Protein AF-A0A919RXR0-F1 (afdb_monomer_lite)

Foldseek 3Di:
DPLDQAAELVRDDPVLLVVLVCCVVVPLLDDLVRSCVVSSHDSVNSVVSCVVVVHDPPVSPDDNDDPCLQVDPPDPVSVVVVVQCVPAWDQDPPVDRDIDHDDDPVNPDD

Radius of gyration: 20.8 Å; chains: 1; bounding box: 54×35×42 Å

Structure (mmCIF, N/CA/C/O backbone):
data_AF-A0A919RXR0-F1
#
_entry.id   AF-A0A919RXR0-F1
#
loop_
_atom_site.group_PDB
_atom_site.id
_atom_site.type_symbol
_atom_site.label_atom_id
_atom_site.label_alt_id
_atom_site.label_comp_id
_atom_site.label_asym_id
_atom_site.label_entity_id
_atom_site.label_seq_id
_atom_site.pdbx_PDB_ins_code
_atom_site.Cartn_x
_atom_site.Cartn_y
_atom_site.Cartn_z
_atom_site.occupancy
_atom_site.B_iso_or_equiv
_atom_site.auth_seq_id
_atom_site.auth_comp_id
_atom_site.auth_asym_id
_atom_site.auth_atom_id
_atom_site.pdbx_PDB_model_num
ATOM 1 N N . MET A 1 1 ? -20.845 14.327 -6.967 1.00 39.69 1 MET A N 1
ATOM 2 C CA . MET A 1 1 ? -20.877 12.997 -6.319 1.00 39.69 1 MET A CA 1
ATOM 3 C C . MET A 1 1 ? -21.192 13.208 -4.850 1.00 39.69 1 MET A C 1
ATOM 5 O O . MET A 1 1 ? -20.505 13.992 -4.210 1.00 39.69 1 MET A O 1
ATOM 9 N N . VAL A 1 2 ? -22.268 12.610 -4.341 1.00 47.00 2 VAL A N 1
ATOM 10 C CA . VAL A 1 2 ? -22.631 12.719 -2.921 1.00 47.00 2 VAL A CA 1
ATOM 11 C C . VAL A 1 2 ? -21.674 11.819 -2.145 1.00 47.00 2 VAL A C 1
ATOM 13 O O . VAL A 1 2 ? -21.675 10.612 -2.361 1.00 47.00 2 VAL A O 1
ATOM 16 N N . ALA A 1 3 ? -20.825 12.394 -1.293 1.00 59.00 3 ALA A N 1
ATOM 17 C CA . ALA A 1 3 ? -19.974 11.622 -0.396 1.00 59.00 3 ALA A CA 1
ATOM 18 C C . ALA A 1 3 ? -20.865 10.857 0.593 1.00 59.00 3 ALA A C 1
ATOM 20 O O . ALA A 1 3 ? -21.363 11.415 1.572 1.00 59.00 3 ALA A O 1
ATOM 21 N N . THR A 1 4 ? -21.116 9.583 0.309 1.00 67.75 4 THR A N 1
ATOM 22 C CA . THR A 1 4 ? -21.848 8.690 1.204 1.00 67.75 4 THR A CA 1
ATOM 23 C C . THR A 1 4 ? -21.074 8.575 2.514 1.00 67.75 4 THR A C 1
ATOM 25 O O . THR A 1 4 ? -19.861 8.355 2.526 1.00 67.75 4 THR A O 1
ATOM 28 N N . LYS A 1 5 ? -21.762 8.761 3.642 1.00 84.12 5 LYS A N 1
ATOM 29 C CA . LYS A 1 5 ? -21.141 8.749 4.968 1.00 84.12 5 LYS A CA 1
ATOM 30 C C . LYS A 1 5 ? -20.569 7.359 5.263 1.00 84.12 5 LYS A C 1
ATOM 32 O O . LYS A 1 5 ? -21.324 6.426 5.520 1.00 84.12 5 LYS A O 1
ATOM 37 N N . LYS A 1 6 ? -19.239 7.235 5.243 1.00 89.69 6 LYS A N 1
ATOM 38 C CA . LYS A 1 6 ? -18.530 5.993 5.576 1.00 89.69 6 LYS A CA 1
ATOM 39 C C . LYS A 1 6 ? -18.800 5.577 7.028 1.00 89.69 6 LYS A C 1
ATOM 41 O O . LYS A 1 6 ? -18.848 6.416 7.932 1.00 89.69 6 LYS A O 1
ATOM 46 N N . ILE A 1 7 ? -18.951 4.275 7.256 1.00 90.38 7 ILE A N 1
ATOM 47 C CA . ILE A 1 7 ? -19.192 3.693 8.579 1.00 90.38 7 ILE A CA 1
ATOM 48 C C . ILE A 1 7 ? -17.927 3.850 9.430 1.00 90.38 7 ILE A C 1
ATOM 50 O O . ILE A 1 7 ? -16.827 3.475 9.022 1.00 90.38 7 ILE A O 1
ATOM 54 N N . HIS A 1 8 ? -18.085 4.421 10.622 1.00 91.69 8 HIS A N 1
ATOM 55 C CA . HIS A 1 8 ? -17.000 4.570 11.588 1.00 91.69 8 HIS A CA 1
ATOM 56 C C . HIS A 1 8 ? -16.836 3.297 12.428 1.00 91.69 8 HIS A C 1
ATOM 58 O O . HIS A 1 8 ? -17.821 2.625 12.722 1.00 91.69 8 HIS A O 1
ATOM 64 N N . TYR A 1 9 ? -15.615 3.027 12.898 1.00 91.31 9 TYR A N 1
ATOM 65 C CA . TYR A 1 9 ? -15.228 1.804 13.609 1.00 91.31 9 TYR A CA 1
ATOM 66 C C . TYR A 1 9 ? -16.211 1.368 14.707 1.00 91.31 9 TYR A C 1
ATOM 68 O O . TYR A 1 9 ? -16.571 0.201 14.802 1.00 91.31 9 TYR A O 1
ATOM 76 N N . ARG A 1 10 ? -16.690 2.326 15.509 1.00 91.50 10 ARG A N 1
ATOM 77 C CA . ARG A 1 10 ? -17.638 2.089 16.616 1.00 91.50 10 ARG A CA 1
ATOM 78 C C . ARG A 1 10 ? -18.963 1.449 16.182 1.00 91.50 10 ARG A C 1
ATOM 80 O O . ARG A 1 10 ? -19.635 0.862 17.016 1.00 91.50 10 ARG A O 1
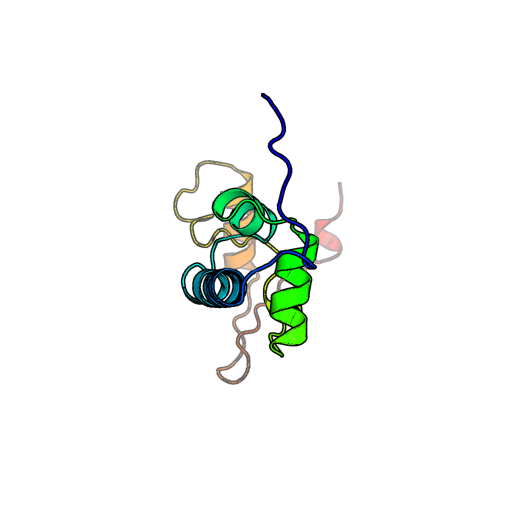ATOM 87 N N . ASN A 1 11 ? -19.316 1.565 14.904 1.00 93.62 11 ASN A N 1
ATOM 88 C CA . ASN A 1 11 ? -20.560 1.063 14.326 1.00 93.62 11 ASN A CA 1
ATOM 89 C C . ASN A 1 11 ? -20.324 -0.151 13.408 1.00 93.62 11 ASN A C 1
ATOM 91 O O . ASN A 1 11 ? -21.233 -0.556 12.687 1.00 93.62 11 ASN A O 1
ATOM 95 N N . LEU A 1 12 ? -19.106 -0.704 13.378 1.00 93.50 12 LEU A N 1
ATOM 96 C CA . LEU A 1 12 ? -18.800 -1.908 12.608 1.00 93.50 12 LEU A CA 1
ATOM 97 C C . LEU A 1 12 ? -19.438 -3.136 13.256 1.00 93.50 12 LEU A C 1
ATOM 99 O O . LEU A 1 12 ? -19.233 -3.397 14.441 1.00 93.50 12 LEU A O 1
ATOM 103 N N . THR A 1 13 ? -20.123 -3.942 12.449 1.00 96.00 13 THR A N 1
ATOM 104 C CA . THR A 1 13 ? -20.535 -5.290 12.849 1.00 96.00 13 THR A CA 1
ATOM 105 C C . THR A 1 13 ? -19.353 -6.257 12.776 1.00 96.00 13 THR A C 1
ATOM 107 O O . THR A 1 13 ? -18.403 -6.047 12.018 1.00 96.00 13 THR A O 1
ATOM 110 N N . GLU A 1 14 ? -19.425 -7.358 13.525 1.00 94.81 14 GLU A N 1
ATOM 111 C CA . GLU A 1 14 ? -18.404 -8.416 13.479 1.00 94.81 14 GLU A CA 1
ATOM 112 C C . GLU A 1 14 ? -18.259 -9.044 12.083 1.00 94.81 14 GLU A C 1
ATOM 114 O O . GLU A 1 14 ? -17.155 -9.389 11.668 1.00 94.81 14 GLU A O 1
ATOM 119 N N . ASP A 1 15 ? -19.352 -9.130 11.320 1.00 96.31 15 ASP A N 1
ATOM 120 C CA . ASP A 1 15 ? -19.318 -9.585 9.925 1.00 96.31 15 ASP A CA 1
ATOM 121 C C . ASP A 1 15 ? -18.475 -8.654 9.040 1.00 96.31 15 ASP A C 1
ATOM 123 O O . ASP A 1 15 ? -17.638 -9.108 8.258 1.00 96.31 15 ASP A O 1
ATOM 127 N N . LEU A 1 16 ? -18.625 -7.337 9.213 1.00 95.31 16 LEU A N 1
ATOM 128 C CA . LEU A 1 16 ? -17.856 -6.360 8.448 1.00 95.31 16 LEU A CA 1
ATOM 129 C C . LEU A 1 16 ? -16.366 -6.405 8.808 1.00 95.31 16 LEU A C 1
ATOM 131 O O . LEU A 1 16 ? -15.518 -6.304 7.923 1.00 95.31 16 LEU A O 1
ATOM 135 N N . LYS A 1 17 ? -16.037 -6.610 10.091 1.00 96.31 17 LYS A N 1
ATOM 136 C CA . LYS A 1 17 ? -14.648 -6.802 10.537 1.00 96.31 17 LYS A CA 1
ATOM 137 C C . LYS A 1 17 ? -14.020 -8.038 9.890 1.00 96.31 17 LYS A C 1
ATOM 139 O O . LYS A 1 17 ? -12.908 -7.951 9.377 1.00 96.31 17 LYS A O 1
ATOM 144 N N . LYS A 1 18 ? -14.749 -9.159 9.833 1.00 97.06 18 LYS A N 1
ATOM 145 C CA . LYS A 1 18 ? -14.296 -10.378 9.138 1.00 97.06 18 LYS A CA 1
ATOM 146 C C . LYS A 1 18 ? -14.092 -10.142 7.643 1.00 97.06 18 LYS A C 1
ATOM 148 O O . LYS A 1 18 ? -13.071 -10.554 7.105 1.00 97.06 18 LYS A O 1
ATOM 153 N N . LYS A 1 19 ? -15.005 -9.425 6.982 1.00 96.94 19 LYS A N 1
ATOM 154 C CA . LYS A 1 19 ? -14.859 -9.056 5.563 1.00 96.94 19 LYS A CA 1
ATOM 155 C C . LYS A 1 19 ? -13.609 -8.219 5.304 1.00 96.94 19 LYS A C 1
ATOM 157 O O . LYS A 1 19 ? -12.907 -8.499 4.339 1.00 96.94 19 LYS A O 1
ATOM 162 N N . ILE A 1 20 ? -13.303 -7.248 6.171 1.00 95.81 20 ILE A N 1
ATOM 163 C CA . ILE A 1 20 ? -12.063 -6.457 6.084 1.00 95.81 20 ILE A CA 1
ATOM 164 C C . ILE A 1 20 ? -10.835 -7.377 6.106 1.00 95.81 20 ILE A C 1
ATOM 166 O O . ILE A 1 20 ? -9.949 -7.234 5.265 1.00 95.81 20 ILE A O 1
ATOM 170 N N . ILE A 1 21 ? -10.791 -8.324 7.046 1.00 94.62 21 ILE A N 1
ATOM 171 C CA . ILE A 1 21 ? -9.666 -9.256 7.198 1.00 94.62 21 ILE A CA 1
ATOM 172 C C . ILE A 1 21 ? -9.546 -10.172 5.975 1.00 94.62 21 ILE A C 1
ATOM 174 O O . ILE A 1 21 ? -8.457 -10.296 5.420 1.00 94.62 21 ILE A O 1
ATOM 178 N N . ASN A 1 22 ? -10.653 -10.767 5.526 1.00 95.44 22 ASN A N 1
ATOM 179 C CA . ASN A 1 22 ? -10.654 -11.674 4.378 1.00 95.44 22 ASN A CA 1
ATOM 180 C C . ASN A 1 22 ? -10.199 -10.954 3.106 1.00 95.44 22 ASN A C 1
ATOM 182 O O . ASN A 1 22 ? -9.251 -11.391 2.467 1.00 95.44 22 ASN A O 1
ATOM 186 N N . ILE A 1 23 ? -10.775 -9.784 2.800 1.00 93.31 23 ILE A N 1
ATOM 187 C CA . ILE A 1 23 ? -10.375 -8.992 1.628 1.00 93.31 23 ILE A CA 1
ATOM 188 C C . ILE A 1 23 ? -8.895 -8.612 1.709 1.00 93.31 23 ILE A C 1
ATOM 190 O O . ILE A 1 23 ? -8.194 -8.687 0.704 1.00 93.31 23 ILE A O 1
ATOM 194 N N . TYR A 1 24 ? -8.388 -8.258 2.893 1.00 90.75 24 TYR A N 1
ATOM 195 C CA . TYR A 1 24 ? -6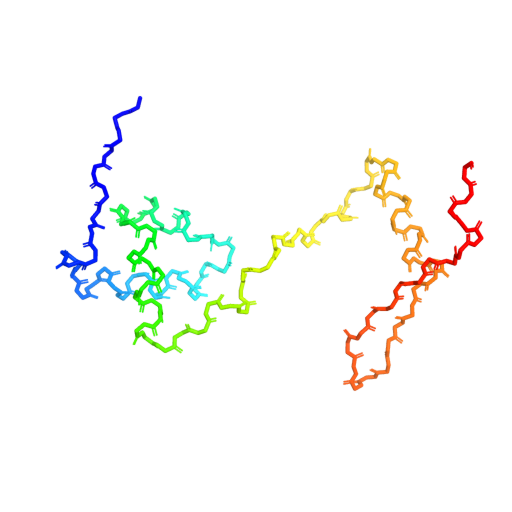.970 -7.953 3.059 1.00 90.75 24 TYR A CA 1
ATOM 196 C C . TYR A 1 24 ? -6.052 -9.139 2.710 1.00 90.75 24 TYR A C 1
ATOM 198 O O . TYR A 1 24 ? -4.952 -8.916 2.197 1.00 90.75 24 TYR A O 1
ATOM 206 N N . TYR A 1 25 ? -6.459 -10.382 2.973 1.00 88.06 25 TYR A N 1
ATOM 207 C CA . TYR A 1 25 ? -5.666 -11.569 2.634 1.00 88.06 25 TYR A CA 1
ATOM 208 C C . TYR A 1 25 ? -5.873 -12.045 1.194 1.00 88.06 25 TYR A C 1
ATOM 210 O O . TYR A 1 25 ? -4.887 -12.369 0.527 1.00 88.06 25 TYR A O 1
ATOM 218 N N . ASP A 1 26 ? -7.120 -12.044 0.729 1.00 89.19 26 ASP A N 1
ATOM 219 C CA . ASP A 1 26 ? -7.530 -12.585 -0.569 1.00 89.19 26 ASP A CA 1
ATOM 220 C C . ASP A 1 26 ? -7.164 -11.646 -1.722 1.00 89.19 26 ASP A C 1
ATOM 222 O O . ASP A 1 26 ? -6.827 -12.097 -2.813 1.00 89.19 26 ASP A O 1
ATOM 226 N N . ARG A 1 27 ? -7.204 -10.332 -1.472 1.00 86.94 27 ARG A N 1
ATOM 227 C CA . ARG A 1 27 ? -6.968 -9.285 -2.469 1.00 86.94 27 ARG A CA 1
ATOM 228 C C . ARG A 1 27 ? -5.772 -8.435 -2.078 1.00 86.94 27 ARG A C 1
ATOM 230 O O . ARG A 1 27 ? -5.890 -7.357 -1.489 1.00 86.94 27 ARG A O 1
ATOM 237 N N . LYS A 1 28 ? -4.579 -8.974 -2.332 1.00 81.50 28 LYS A N 1
ATOM 238 C CA . LYS A 1 28 ? -3.315 -8.351 -1.916 1.00 81.50 28 LYS A CA 1
ATOM 239 C C . LYS A 1 28 ? -2.990 -7.064 -2.661 1.00 81.50 28 LYS A C 1
ATOM 241 O O . LYS A 1 28 ? -2.248 -6.257 -2.110 1.00 81.50 28 LYS A O 1
ATOM 246 N N . GLU A 1 29 ? -3.562 -6.897 -3.843 1.00 81.12 29 GLU A N 1
ATOM 247 C CA . GLU A 1 29 ? -3.441 -5.730 -4.705 1.00 81.12 29 GLU A CA 1
ATOM 248 C C . GLU A 1 29 ? -4.182 -4.501 -4.166 1.00 81.12 29 GLU A C 1
ATOM 250 O O . GLU A 1 29 ? -3.823 -3.381 -4.515 1.00 81.12 29 GLU A O 1
ATOM 255 N N . LEU A 1 30 ? -5.188 -4.691 -3.302 1.00 86.25 30 LEU A N 1
ATOM 256 C CA . LEU A 1 30 ? -6.004 -3.587 -2.809 1.00 86.25 30 LEU A CA 1
ATOM 257 C C . LEU A 1 30 ? -5.322 -2.802 -1.684 1.00 86.25 30 LEU A C 1
ATOM 259 O O . LEU A 1 30 ? -4.875 -3.345 -0.667 1.00 86.25 30 LEU A O 1
ATOM 263 N N . THR A 1 31 ? -5.353 -1.484 -1.836 1.00 88.25 31 THR A N 1
ATOM 264 C CA . THR A 1 31 ? -5.000 -0.487 -0.827 1.00 88.25 31 THR A CA 1
ATOM 265 C C . THR A 1 31 ? -6.099 -0.337 0.229 1.00 88.25 31 THR A C 1
ATOM 267 O O . THR A 1 31 ? -7.244 -0.757 0.058 1.00 88.25 31 THR A O 1
ATOM 270 N N . PHE A 1 32 ? -5.785 0.320 1.349 1.00 89.75 32 PHE A N 1
ATOM 271 C CA . PHE A 1 32 ? -6.785 0.582 2.394 1.00 89.75 32 PHE A CA 1
ATOM 272 C C . PHE A 1 32 ? -7.909 1.505 1.925 1.00 89.75 32 PHE A C 1
ATOM 274 O O . PHE A 1 32 ? -9.039 1.352 2.389 1.00 89.75 32 PHE A O 1
ATOM 281 N N . VAL A 1 33 ? -7.615 2.422 1.000 1.00 90.31 33 VAL A N 1
ATOM 282 C CA . VAL A 1 33 ? -8.611 3.302 0.380 1.00 90.31 33 VAL A CA 1
ATOM 283 C C . VAL A 1 33 ? -9.589 2.478 -0.454 1.00 90.31 33 VAL A C 1
ATOM 285 O O . VAL A 1 33 ? -10.796 2.608 -0.277 1.00 90.31 33 VAL A O 1
ATOM 288 N N . GLU A 1 34 ? -9.093 1.547 -1.268 1.00 91.12 34 GLU A N 1
ATOM 289 C CA . GLU A 1 34 ? -9.954 0.687 -2.085 1.00 91.12 34 GLU A CA 1
ATOM 290 C C . GLU A 1 34 ? -10.794 -0.269 -1.230 1.00 91.12 34 GLU A C 1
ATOM 292 O O . GLU A 1 34 ? -11.985 -0.431 -1.483 1.00 91.12 34 GLU A O 1
ATOM 297 N N . ILE A 1 35 ? -10.225 -0.850 -0.165 1.00 92.81 35 ILE A N 1
ATOM 298 C CA . ILE A 1 35 ? -10.990 -1.664 0.801 1.00 92.81 35 ILE A CA 1
ATOM 299 C C . ILE A 1 35 ? -12.053 -0.804 1.509 1.00 92.81 35 ILE A C 1
ATOM 301 O O . ILE A 1 35 ? -13.180 -1.252 1.734 1.00 92.81 35 ILE A O 1
ATOM 305 N N . SER A 1 36 ? -11.705 0.438 1.853 1.00 93.06 36 SER A N 1
ATOM 306 C CA . SER A 1 36 ? -12.603 1.416 2.473 1.00 93.06 36 SER A CA 1
ATOM 307 C C . SER A 1 36 ? -13.793 1.745 1.571 1.00 93.06 36 SER A C 1
ATOM 309 O O . SER A 1 36 ? -14.931 1.730 2.045 1.00 93.06 36 SER A O 1
ATOM 311 N N . ASP A 1 37 ? -13.545 2.009 0.290 1.00 93.50 37 ASP A N 1
ATOM 312 C CA . ASP A 1 37 ? -14.583 2.323 -0.692 1.00 93.50 37 ASP A CA 1
ATOM 313 C C . ASP A 1 37 ? -15.452 1.102 -1.010 1.00 93.50 37 ASP A C 1
ATOM 315 O O . ASP A 1 37 ? -16.677 1.215 -1.025 1.00 93.50 37 ASP A O 1
ATOM 319 N N . LEU A 1 38 ? -14.840 -0.078 -1.157 1.00 93.75 38 LEU A N 1
ATOM 320 C CA . LEU A 1 38 ? -15.532 -1.339 -1.436 1.00 93.75 38 LEU A CA 1
ATOM 321 C C . LEU A 1 38 ? -16.545 -1.713 -0.344 1.00 93.75 38 LEU A C 1
ATOM 323 O O . LEU A 1 38 ? -17.611 -2.249 -0.640 1.00 93.75 38 LEU A O 1
ATOM 327 N N . LEU A 1 39 ? -16.211 -1.449 0.922 1.00 94.12 39 LEU A N 1
ATOM 328 C CA . LEU A 1 39 ? -17.038 -1.822 2.074 1.00 94.12 39 LEU A CA 1
ATOM 329 C C . LEU A 1 39 ? -17.832 -0.649 2.671 1.00 94.12 39 LEU A C 1
ATOM 331 O O . LEU A 1 39 ? -18.590 -0.851 3.620 1.00 94.12 39 LEU A O 1
ATOM 335 N N . GLY A 1 40 ? -17.652 0.575 2.166 1.00 94.31 40 GLY A N 1
ATOM 336 C CA . GLY A 1 40 ? -18.288 1.775 2.719 1.00 94.31 40 GLY A CA 1
ATOM 337 C C . GLY A 1 40 ? -17.867 2.091 4.161 1.00 94.31 40 GLY A C 1
ATOM 338 O O . GLY A 1 40 ? -18.623 2.703 4.916 1.00 94.31 40 GLY A O 1
ATOM 339 N N . VAL A 1 41 ? -16.669 1.673 4.571 1.00 94.56 41 VAL A N 1
ATOM 340 C CA . VAL A 1 41 ? -16.109 1.879 5.921 1.00 94.56 41 VAL A CA 1
ATOM 341 C C . VAL A 1 41 ? -15.038 2.950 5.884 1.00 94.56 41 VAL A C 1
ATOM 343 O O . VAL A 1 41 ? -14.416 3.142 4.849 1.00 94.56 41 VAL A O 1
ATOM 346 N N . SER A 1 42 ? -14.769 3.659 6.980 1.00 93.69 42 SER A N 1
ATOM 347 C CA . SER A 1 42 ? -13.653 4.612 6.971 1.00 93.69 42 SER A CA 1
ATOM 348 C C . SER A 1 42 ? -12.304 3.889 6.911 1.00 93.69 42 SER A C 1
ATOM 350 O O . SER A 1 42 ? -12.128 2.834 7.519 1.00 93.69 42 SER A O 1
ATOM 352 N N . GLU A 1 43 ? -11.326 4.477 6.226 1.00 91.62 43 GLU A N 1
ATOM 353 C CA . GLU A 1 43 ? -9.972 3.919 6.114 1.00 91.62 43 GLU A CA 1
ATOM 354 C C . GLU A 1 43 ? -9.326 3.680 7.491 1.00 91.62 43 GLU A C 1
ATOM 356 O O . GLU A 1 43 ? -8.775 2.614 7.760 1.00 91.62 43 GLU A O 1
ATOM 361 N N . GLY A 1 44 ? -9.498 4.623 8.426 1.00 92.06 44 GLY A N 1
ATOM 362 C CA . GLY A 1 44 ? -9.038 4.456 9.808 1.00 92.06 44 GLY A CA 1
ATOM 363 C C . GLY A 1 44 ? -9.680 3.258 10.520 1.00 92.06 44 GLY A C 1
ATOM 364 O O . GLY A 1 44 ? -9.056 2.644 11.383 1.00 92.06 44 GLY A O 1
ATOM 365 N N . SER A 1 45 ? -10.901 2.878 10.133 1.00 94.81 45 SER A N 1
ATOM 366 C CA . SER A 1 45 ? -11.564 1.680 10.653 1.00 94.81 45 SER A CA 1
ATOM 367 C C . SER A 1 45 ? -10.952 0.398 10.089 1.00 94.81 45 SER A C 1
ATOM 369 O O . SER A 1 45 ? -10.755 -0.547 10.848 1.00 94.81 45 SER A O 1
ATOM 371 N N . VAL A 1 46 ? -10.586 0.382 8.801 1.00 94.56 46 VAL A N 1
ATOM 372 C CA . VAL A 1 46 ? -9.849 -0.729 8.166 1.00 94.56 46 VAL A CA 1
ATOM 373 C C . VAL A 1 46 ? -8.525 -0.961 8.892 1.00 94.56 46 VAL A C 1
ATOM 375 O O . VAL A 1 46 ? -8.275 -2.054 9.399 1.00 94.56 46 VAL A O 1
ATOM 378 N N . ALA A 1 47 ? -7.708 0.089 9.017 1.00 92.75 47 ALA A N 1
ATOM 379 C CA . ALA A 1 47 ? -6.396 0.005 9.656 1.00 92.75 47 ALA A CA 1
ATOM 380 C C . ALA A 1 47 ? -6.490 -0.478 11.113 1.00 92.75 47 ALA A C 1
ATOM 382 O O . ALA A 1 47 ? -5.684 -1.301 11.562 1.00 92.75 47 ALA A O 1
ATOM 383 N N . ARG A 1 48 ? -7.501 0.002 11.846 1.00 94.75 48 ARG A N 1
ATOM 384 C CA . ARG A 1 48 ? -7.750 -0.391 13.232 1.00 94.75 48 ARG A CA 1
ATOM 385 C C . ARG A 1 48 ? -8.140 -1.862 13.363 1.00 94.75 48 ARG A C 1
ATOM 387 O O . ARG A 1 48 ? -7.543 -2.546 14.186 1.00 94.75 48 ARG A O 1
ATOM 394 N N . VAL A 1 49 ? -9.070 -2.354 12.540 1.00 96.00 49 VAL A N 1
ATOM 395 C CA . VAL A 1 49 ? -9.488 -3.770 12.547 1.00 96.00 49 VAL A CA 1
ATOM 396 C C . VAL A 1 49 ? -8.299 -4.696 12.299 1.00 96.00 49 VAL A C 1
ATOM 398 O O . VAL A 1 49 ? -8.126 -5.671 13.027 1.00 96.00 49 VAL A O 1
ATOM 401 N N . LEU A 1 50 ? -7.449 -4.376 11.320 1.00 93.50 50 LEU A N 1
ATOM 402 C CA . LEU A 1 50 ? -6.259 -5.177 11.021 1.00 93.50 50 LEU A CA 1
ATOM 403 C C . LEU A 1 50 ? -5.274 -5.180 12.201 1.00 93.50 50 LEU A C 1
ATOM 405 O O . LEU A 1 50 ? -4.796 -6.238 12.604 1.00 93.50 50 LEU A O 1
ATOM 409 N N . THR A 1 51 ? -5.027 -4.013 12.803 1.00 93.19 51 THR A N 1
ATOM 410 C CA . THR A 1 51 ? -4.109 -3.880 13.948 1.00 93.19 51 THR A CA 1
ATOM 411 C C . THR A 1 51 ? -4.605 -4.652 15.172 1.00 93.19 51 THR A C 1
ATOM 413 O O . THR A 1 51 ? -3.840 -5.398 15.778 1.00 93.19 51 THR A O 1
ATOM 416 N N . GLU A 1 52 ? -5.887 -4.517 15.523 1.00 94.25 52 GLU A N 1
ATOM 417 C CA . GLU A 1 52 ? -6.504 -5.231 16.652 1.00 94.25 52 GLU A CA 1
ATOM 418 C C . GLU A 1 52 ? -6.584 -6.747 16.419 1.00 94.25 52 GLU A C 1
ATOM 420 O O . GLU A 1 52 ? -6.575 -7.515 17.376 1.00 94.25 52 GLU A O 1
ATOM 425 N N . SER A 1 53 ? -6.588 -7.185 15.157 1.00 92.06 53 SER A N 1
ATOM 426 C CA . SER A 1 53 ? -6.531 -8.605 14.781 1.00 92.06 53 SER A CA 1
ATOM 427 C C . SER A 1 53 ? -5.102 -9.169 14.745 1.00 92.06 53 SER A C 1
ATOM 429 O O . SER A 1 53 ? -4.897 -10.293 14.293 1.00 92.06 53 SER A O 1
ATOM 431 N N . GLY A 1 54 ? -4.095 -8.401 15.179 1.00 91.19 54 GLY A N 1
ATOM 432 C CA . GLY A 1 54 ? -2.690 -8.824 15.196 1.00 91.19 54 GLY A CA 1
ATOM 433 C C . GLY A 1 54 ? -2.011 -8.841 13.820 1.00 91.19 54 GLY A C 1
ATOM 434 O O . GLY A 1 54 ? -0.934 -9.418 13.668 1.00 91.19 54 GLY A O 1
ATOM 435 N N . ILE A 1 55 ? -2.613 -8.214 12.806 1.00 88.44 55 ILE A N 1
ATOM 436 C CA . ILE A 1 55 ? -2.112 -8.231 11.429 1.00 88.44 55 ILE A CA 1
ATOM 437 C C . ILE A 1 55 ? -1.078 -7.117 11.240 1.00 88.44 55 ILE A C 1
ATOM 439 O O . ILE A 1 55 ? -1.355 -5.932 11.434 1.00 88.44 55 ILE A O 1
ATOM 443 N N . ASN A 1 56 ? 0.134 -7.487 10.814 1.00 82.06 56 ASN A N 1
ATOM 444 C CA . ASN A 1 56 ? 1.206 -6.527 10.561 1.00 82.06 56 ASN A CA 1
ATOM 445 C C . ASN A 1 56 ? 1.035 -5.825 9.204 1.00 82.06 56 ASN A C 1
ATOM 447 O O . ASN A 1 56 ? 1.469 -6.319 8.163 1.00 82.06 56 ASN A O 1
ATOM 451 N N . THR A 1 57 ? 0.466 -4.623 9.236 1.00 78.88 57 THR A N 1
ATOM 452 C CA . THR A 1 57 ? 0.201 -3.793 8.052 1.00 78.88 57 THR A CA 1
ATOM 453 C C . THR 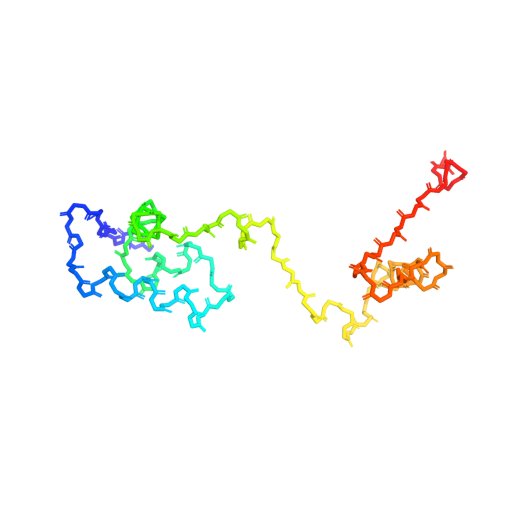A 1 57 ? 1.446 -3.106 7.478 1.00 78.88 57 THR A C 1
ATOM 455 O O . THR A 1 57 ? 1.470 -2.766 6.296 1.00 78.88 57 THR A O 1
ATOM 458 N N . LYS A 1 58 ? 2.523 -2.952 8.266 1.00 69.12 58 LYS A N 1
ATOM 459 C CA . LYS A 1 58 ? 3.744 -2.221 7.864 1.00 69.12 58 LYS A CA 1
ATOM 460 C C . LYS A 1 58 ? 4.541 -2.915 6.762 1.00 69.12 58 LYS A C 1
ATOM 462 O O . LYS A 1 58 ? 5.298 -2.258 6.055 1.00 69.12 58 LYS A O 1
ATOM 467 N N . ARG A 1 59 ? 4.401 -4.237 6.618 1.00 59.56 59 ARG A N 1
ATOM 468 C CA . ARG A 1 59 ? 5.117 -5.005 5.586 1.00 59.56 59 ARG A CA 1
ATOM 469 C C . ARG A 1 59 ? 4.497 -4.878 4.194 1.00 59.56 59 ARG A C 1
ATOM 471 O O . ARG A 1 59 ? 5.182 -5.173 3.226 1.00 59.56 59 ARG A O 1
ATOM 478 N N . LYS A 1 60 ? 3.237 -4.444 4.095 1.00 59.12 60 LYS A N 1
ATOM 479 C CA . LYS A 1 60 ? 2.472 -4.469 2.841 1.00 59.12 60 LYS A CA 1
ATOM 480 C C . LYS A 1 60 ? 2.424 -3.116 2.113 1.00 59.12 60 LYS A C 1
ATOM 482 O O . LYS A 1 60 ? 2.179 -3.093 0.920 1.00 59.12 60 LYS A O 1
ATOM 487 N N . ASN A 1 61 ? 2.726 -2.009 2.800 1.00 54.22 61 ASN A N 1
ATOM 488 C CA . ASN A 1 61 ? 2.500 -0.646 2.296 1.00 54.22 61 ASN A CA 1
ATOM 489 C C . ASN A 1 61 ? 3.779 0.203 2.230 1.00 54.22 61 ASN A C 1
ATOM 491 O O . ASN A 1 61 ? 3.852 1.231 2.900 1.00 54.22 61 ASN A O 1
ATOM 495 N N . ARG A 1 62 ? 4.800 -0.181 1.457 1.00 53.59 62 ARG A N 1
ATOM 496 C CA . ARG A 1 62 ? 5.831 0.817 1.106 1.00 53.59 62 ARG A CA 1
ATOM 497 C C . ARG A 1 62 ? 5.787 1.256 -0.346 1.00 53.59 62 ARG A C 1
ATOM 499 O O . ARG A 1 62 ? 5.923 2.451 -0.572 1.00 53.59 62 ARG A O 1
ATOM 506 N N . TYR A 1 63 ? 5.514 0.360 -1.292 1.00 57.81 63 TYR A N 1
ATOM 507 C CA . TYR A 1 63 ? 5.482 0.711 -2.710 1.00 57.81 63 TYR A CA 1
ATOM 508 C C . TYR A 1 63 ? 4.479 -0.169 -3.451 1.00 57.81 63 TYR A C 1
ATOM 510 O O . TYR A 1 63 ? 4.444 -1.379 -3.229 1.00 57.81 63 TYR A O 1
ATOM 518 N N . THR A 1 64 ? 3.682 0.436 -4.330 1.00 62.59 64 THR A N 1
ATOM 519 C CA . THR A 1 64 ? 2.961 -0.303 -5.368 1.00 62.59 64 THR A CA 1
ATOM 520 C C . THR A 1 64 ? 4.007 -0.786 -6.367 1.00 62.59 64 THR A C 1
ATOM 522 O O . THR A 1 64 ? 4.624 0.028 -7.052 1.00 62.59 64 THR A O 1
ATOM 525 N N . LEU A 1 65 ? 4.272 -2.090 -6.398 1.00 70.88 65 LEU A N 1
ATOM 526 C CA . LEU A 1 65 ? 5.203 -2.692 -7.349 1.00 70.88 65 LEU A CA 1
ATOM 527 C C . LEU A 1 65 ? 4.418 -3.120 -8.588 1.00 70.88 65 LEU A C 1
ATOM 529 O O . LEU A 1 65 ? 3.513 -3.943 -8.488 1.00 70.88 65 LEU A O 1
ATOM 533 N N . ASN A 1 66 ? 4.758 -2.562 -9.748 1.00 78.00 66 ASN A N 1
ATOM 534 C CA . ASN A 1 66 ? 4.259 -3.070 -11.019 1.00 78.00 66 ASN A CA 1
ATOM 535 C C . ASN A 1 66 ? 5.178 -4.206 -11.489 1.00 78.00 66 ASN A C 1
ATOM 537 O O . ASN A 1 66 ? 6.245 -3.946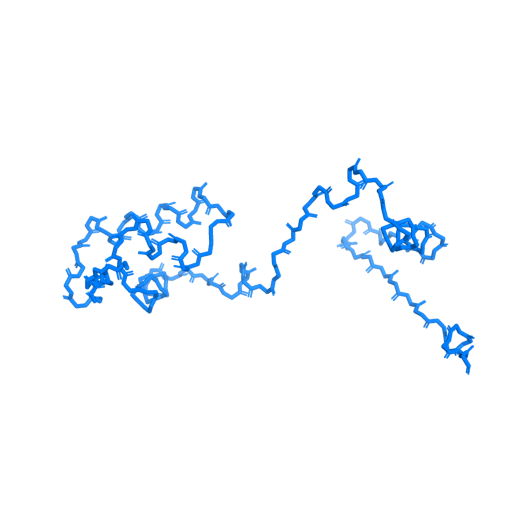 -12.042 1.00 78.00 66 ASN A O 1
ATOM 541 N N . GLU A 1 67 ? 4.767 -5.454 -11.261 1.00 80.94 67 GLU A N 1
ATOM 542 C CA . GLU A 1 67 ? 5.517 -6.644 -11.697 1.00 80.94 67 GLU A CA 1
ATOM 543 C C . GLU A 1 67 ? 5.603 -6.763 -13.231 1.00 80.94 67 GLU A C 1
ATOM 545 O O . GLU A 1 67 ? 6.501 -7.418 -13.751 1.00 80.94 67 GLU A O 1
ATOM 550 N N . GLU A 1 68 ? 4.733 -6.065 -13.966 1.00 85.25 68 GLU A N 1
ATOM 551 C CA . GLU A 1 68 ? 4.674 -6.058 -15.431 1.00 85.25 68 GLU A CA 1
ATOM 552 C C . GLU A 1 68 ? 5.398 -4.855 -16.058 1.00 85.25 68 GLU A C 1
ATOM 554 O O . GLU A 1 68 ? 5.333 -4.649 -17.270 1.00 85.25 68 GLU A O 1
ATOM 559 N N . TYR A 1 69 ? 6.097 -4.039 -15.259 1.00 86.31 69 TYR A N 1
ATOM 560 C CA . TYR A 1 69 ? 6.686 -2.770 -15.708 1.00 86.31 69 TYR A CA 1
ATOM 561 C C . TYR A 1 69 ? 7.605 -2.911 -16.937 1.00 86.31 69 TYR A C 1
ATOM 563 O O . TYR A 1 69 ? 7.612 -2.032 -17.800 1.00 86.31 69 TYR A O 1
ATOM 571 N N . PHE A 1 70 ? 8.331 -4.030 -17.039 1.00 88.94 70 PHE A N 1
ATOM 572 C CA . PHE A 1 70 ? 9.250 -4.335 -18.142 1.00 88.94 70 PHE A CA 1
ATOM 573 C C . PHE A 1 70 ? 8.669 -5.290 -19.207 1.00 88.94 70 PHE A C 1
ATOM 575 O O . PHE A 1 70 ? 9.400 -5.673 -20.116 1.00 88.94 70 PHE A O 1
ATOM 582 N N . ASN A 1 71 ? 7.378 -5.660 -19.148 1.00 92.06 71 ASN A N 1
ATOM 583 C CA . ASN A 1 71 ? 6.756 -6.535 -20.162 1.00 92.06 71 ASN A CA 1
ATOM 584 C C . ASN A 1 71 ? 6.719 -5.884 -21.553 1.00 92.06 71 ASN A C 1
ATOM 586 O O . ASN A 1 71 ? 6.802 -6.572 -22.568 1.00 92.06 71 ASN A O 1
ATOM 590 N N . ILE A 1 72 ? 6.588 -4.555 -21.595 1.00 94.25 72 ILE A N 1
ATOM 591 C CA . ILE A 1 72 ? 6.636 -3.752 -22.817 1.00 94.25 72 ILE A CA 1
ATOM 592 C C . ILE A 1 72 ? 7.635 -2.616 -22.594 1.00 94.25 72 ILE A C 1
ATOM 594 O O . ILE A 1 72 ? 7.464 -1.792 -21.690 1.00 94.25 72 ILE A O 1
ATOM 598 N N . ILE A 1 73 ? 8.668 -2.581 -23.437 1.00 91.75 73 ILE A N 1
ATOM 599 C CA . ILE A 1 73 ? 9.694 -1.535 -23.463 1.00 91.75 73 ILE A CA 1
ATOM 600 C C . ILE A 1 73 ? 9.304 -0.528 -24.550 1.00 91.75 73 ILE A C 1
ATOM 602 O O . ILE A 1 73 ? 9.740 -0.621 -25.693 1.00 91.75 73 ILE A O 1
ATOM 606 N N . ASP A 1 74 ? 8.413 0.390 -24.193 1.00 94.75 74 ASP A N 1
ATOM 607 C CA . ASP A 1 74 ? 7.836 1.423 -25.065 1.00 94.75 74 ASP A CA 1
ATOM 608 C C . ASP A 1 74 ? 8.365 2.839 -24.779 1.00 94.75 74 ASP A C 1
ATOM 610 O O . ASP A 1 74 ? 8.016 3.774 -25.496 1.00 94.75 74 ASP A O 1
ATOM 614 N N . ASP A 1 75 ? 9.218 2.998 -23.764 1.00 92.25 75 ASP A N 1
ATOM 615 C CA . ASP A 1 75 ? 9.797 4.278 -23.352 1.00 92.25 75 ASP A CA 1
ATOM 616 C C . ASP A 1 75 ? 11.311 4.163 -23.117 1.00 92.25 75 ASP A C 1
ATOM 618 O O . ASP A 1 75 ? 11.814 3.133 -22.652 1.00 92.25 75 ASP A O 1
ATOM 622 N N . GLU A 1 76 ? 12.034 5.247 -23.411 1.00 91.00 76 GLU A N 1
ATOM 623 C CA . GLU A 1 76 ? 13.489 5.335 -23.259 1.00 91.00 76 GLU A CA 1
ATOM 624 C C . GLU A 1 76 ? 13.933 5.060 -21.816 1.00 91.00 76 GLU A C 1
ATOM 626 O O . GLU A 1 76 ? 14.913 4.346 -21.600 1.00 91.00 76 GLU A O 1
ATOM 631 N N . ASN A 1 77 ? 13.182 5.528 -20.814 1.00 89.06 77 ASN A N 1
ATOM 632 C CA . ASN A 1 77 ? 13.533 5.312 -19.412 1.00 89.06 77 ASN A CA 1
ATOM 633 C C . ASN A 1 77 ? 13.433 3.835 -19.026 1.00 89.06 77 ASN A C 1
ATOM 635 O O . ASN A 1 77 ? 14.282 3.336 -18.287 1.00 89.06 77 ASN A O 1
ATOM 639 N N . LYS A 1 78 ? 12.433 3.106 -19.542 1.00 91.38 78 LYS A N 1
ATOM 640 C CA . LYS A 1 78 ? 12.311 1.658 -19.303 1.00 91.38 78 LYS A CA 1
ATOM 641 C C . LYS A 1 78 ? 13.504 0.910 -19.889 1.00 91.38 78 LYS A C 1
ATOM 643 O O . LYS A 1 78 ? 14.069 0.050 -19.215 1.00 91.38 78 LYS A O 1
ATOM 648 N N . ALA A 1 79 ? 13.898 1.257 -21.116 1.00 90.31 79 ALA A N 1
ATOM 649 C CA . ALA A 1 79 ? 15.053 0.666 -21.783 1.00 90.31 79 ALA A CA 1
ATOM 650 C C . ALA A 1 79 ? 16.360 0.982 -21.040 1.00 90.31 79 ALA A C 1
ATOM 652 O O . ALA A 1 79 ? 17.171 0.085 -20.820 1.00 90.31 79 ALA A O 1
ATOM 653 N N . TYR A 1 80 ? 16.535 2.232 -20.605 1.00 88.75 80 TYR A N 1
ATOM 654 C CA . TYR A 1 80 ? 17.703 2.678 -19.850 1.00 88.75 80 TYR A CA 1
ATOM 655 C C . TYR A 1 80 ? 17.824 1.962 -18.503 1.00 88.75 80 TYR A C 1
ATOM 657 O O . TYR A 1 80 ? 18.871 1.387 -18.210 1.00 88.75 80 TYR A O 1
ATOM 665 N N . ILE A 1 81 ? 16.748 1.937 -17.706 1.00 86.69 81 ILE A N 1
ATOM 666 C CA . ILE A 1 81 ? 16.740 1.249 -16.409 1.00 86.69 81 ILE A CA 1
ATOM 667 C C . ILE A 1 81 ? 17.033 -0.238 -16.617 1.00 86.69 81 ILE A C 1
ATOM 669 O O . ILE A 1 81 ? 17.883 -0.784 -15.922 1.00 86.69 81 ILE A O 1
ATOM 673 N N . LEU A 1 82 ? 16.397 -0.890 -17.594 1.00 87.56 82 LEU A N 1
ATOM 674 C CA . LEU A 1 82 ? 16.648 -2.304 -17.877 1.00 87.56 82 LEU A CA 1
ATOM 675 C C . LEU A 1 82 ? 18.093 -2.566 -18.325 1.00 87.56 82 LEU A C 1
ATOM 677 O O . LEU A 1 82 ? 18.708 -3.535 -17.881 1.00 87.56 82 LEU A O 1
ATOM 681 N N . GLY A 1 83 ? 18.651 -1.693 -19.164 1.00 86.44 83 GLY A N 1
ATOM 682 C CA . GLY A 1 83 ? 20.045 -1.763 -19.595 1.00 86.44 83 GLY A CA 1
ATOM 683 C C . GLY A 1 83 ? 21.021 -1.607 -18.431 1.00 86.44 83 GLY A C 1
ATOM 684 O O . GLY A 1 83 ? 21.965 -2.385 -18.319 1.00 86.44 83 GLY A O 1
ATOM 685 N N . LEU A 1 84 ? 20.754 -0.668 -17.521 1.00 84.12 84 LEU A N 1
ATOM 686 C CA . LEU A 1 84 ? 21.537 -0.469 -16.302 1.00 84.12 84 LEU A CA 1
ATOM 687 C C . LEU A 1 84 ? 21.476 -1.701 -15.385 1.00 84.12 84 LEU A C 1
ATOM 689 O O . LEU A 1 84 ? 22.509 -2.161 -14.901 1.00 84.12 84 LEU A O 1
ATOM 693 N N . LEU A 1 85 ? 20.279 -2.271 -15.196 1.00 82.44 85 LEU A N 1
ATOM 694 C CA . LEU A 1 85 ? 20.075 -3.506 -14.430 1.00 82.44 85 LEU A CA 1
ATOM 695 C C . LEU A 1 85 ? 20.892 -4.671 -15.007 1.00 82.44 85 LEU A C 1
ATOM 697 O O . LEU A 1 85 ? 21.458 -5.450 -14.246 1.00 82.44 85 LEU A O 1
ATOM 701 N N . TYR A 1 86 ? 20.952 -4.798 -16.334 1.00 81.06 86 TYR A N 1
ATOM 702 C CA . TYR A 1 86 ? 21.662 -5.888 -17.005 1.00 81.06 86 TYR A CA 1
ATOM 703 C C . TYR A 1 86 ? 23.184 -5.688 -17.040 1.00 81.06 86 TYR A C 1
ATOM 705 O O . TYR A 1 86 ? 23.932 -6.661 -16.984 1.00 81.06 86 TYR A O 1
ATOM 713 N N . ALA A 1 87 ? 23.648 -4.440 -17.143 1.00 82.88 87 ALA A N 1
ATOM 714 C CA . ALA A 1 87 ? 25.069 -4.120 -17.230 1.00 82.88 87 ALA A CA 1
ATOM 715 C C . ALA A 1 87 ? 25.786 -4.217 -15.873 1.00 82.88 87 ALA A C 1
ATOM 717 O O . ALA A 1 87 ? 26.872 -4.789 -15.802 1.00 82.88 87 ALA A O 1
ATOM 718 N N . ASP A 1 88 ? 25.175 -3.676 -14.814 1.00 75.25 88 ASP A N 1
ATOM 719 C CA . ASP A 1 88 ? 25.811 -3.504 -13.498 1.00 75.25 88 ASP A CA 1
ATOM 720 C C . ASP A 1 88 ? 25.117 -4.287 -12.369 1.00 75.25 88 ASP A C 1
ATOM 722 O O . ASP A 1 88 ? 25.528 -4.218 -11.208 1.00 75.25 88 ASP A O 1
ATOM 726 N N . GLY A 1 89 ? 24.056 -5.034 -12.681 1.00 68.94 89 GLY A N 1
ATOM 727 C CA . GLY A 1 89 ? 23.334 -5.839 -11.706 1.00 68.94 89 GLY A CA 1
ATOM 728 C C . GLY A 1 89 ? 24.138 -7.037 -11.202 1.00 68.94 89 GLY A C 1
ATOM 729 O O . GLY A 1 89 ? 24.657 -7.834 -11.982 1.00 68.94 89 GLY A O 1
ATOM 730 N N . TYR A 1 90 ? 24.181 -7.211 -9.881 1.00 71.50 90 TYR A N 1
ATOM 731 C CA . TYR A 1 90 ? 24.710 -8.414 -9.234 1.00 71.50 90 TYR A CA 1
ATOM 732 C C . TYR A 1 90 ? 23.576 -9.212 -8.582 1.00 71.50 90 TYR A C 1
ATOM 734 O O . TYR A 1 90 ? 22.794 -8.660 -7.801 1.00 71.50 90 TYR A O 1
ATOM 742 N N . VAL A 1 91 ? 23.503 -10.512 -8.880 1.00 66.00 91 VAL A N 1
ATOM 743 C CA . VAL A 1 91 ? 22.603 -11.456 -8.202 1.00 66.00 91 VAL A CA 1
ATOM 744 C C . VAL A 1 91 ? 23.365 -12.076 -7.033 1.00 66.00 91 VAL A C 1
ATOM 746 O O . VAL A 1 91 ? 24.403 -12.706 -7.235 1.00 66.00 91 VAL A O 1
ATOM 749 N N . GLY A 1 92 ? 22.866 -11.860 -5.812 1.00 62.75 92 GLY A N 1
ATOM 750 C CA . GLY A 1 92 ? 23.407 -12.466 -4.594 1.00 62.75 92 GLY A CA 1
ATOM 751 C C . GLY A 1 92 ? 23.426 -13.997 -4.629 1.00 62.75 92 GLY A C 1
ATOM 752 O O . GLY A 1 92 ? 22.774 -14.633 -5.455 1.00 62.75 92 GLY A O 1
ATOM 753 N N . ASP A 1 93 ? 24.190 -14.603 -3.722 1.00 61.94 93 ASP A N 1
ATOM 754 C CA . ASP A 1 93 ? 24.187 -16.054 -3.560 1.00 61.94 93 ASP A CA 1
ATOM 755 C C . ASP A 1 93 ? 22.844 -16.555 -2.993 1.00 61.94 93 ASP A C 1
ATOM 757 O O . ASP A 1 93 ? 22.045 -15.794 -2.451 1.00 61.94 93 ASP A O 1
ATOM 761 N N . ASN A 1 94 ? 22.588 -17.864 -3.101 1.00 60.03 94 ASN A N 1
ATOM 762 C CA . ASN A 1 94 ? 21.311 -18.510 -2.745 1.00 60.03 94 ASN A CA 1
ATOM 763 C C . ASN A 1 94 ? 20.818 -18.267 -1.297 1.00 60.03 94 ASN A C 1
ATOM 765 O O . ASN A 1 94 ? 19.715 -18.691 -0.954 1.00 60.03 94 ASN A O 1
ATOM 769 N N . HIS A 1 95 ? 21.616 -17.625 -0.439 1.00 57.66 95 HIS A N 1
ATOM 770 C CA . HIS A 1 95 ? 21.233 -17.251 0.922 1.00 57.66 95 HIS A CA 1
ATOM 771 C C . HIS A 1 95 ? 20.571 -15.865 1.003 1.00 57.66 95 HIS A C 1
ATOM 773 O O . HIS A 1 95 ? 19.847 -15.601 1.965 1.00 57.66 95 HIS A O 1
ATOM 779 N N . PHE A 1 96 ? 20.758 -15.001 -0.002 1.00 52.56 96 PHE A N 1
ATOM 780 C CA . PHE A 1 96 ? 20.212 -13.649 -0.035 1.00 52.56 96 PHE A CA 1
ATOM 781 C C . PHE A 1 96 ? 19.663 -13.290 -1.428 1.00 52.56 96 PHE A C 1
ATOM 783 O O . PHE A 1 96 ? 20.427 -13.059 -2.361 1.00 52.56 96 PHE A O 1
ATOM 790 N N . ASN A 1 97 ? 18.338 -13.118 -1.550 1.00 57.47 97 ASN A N 1
ATOM 791 C CA . ASN A 1 97 ? 17.678 -12.517 -2.728 1.00 57.47 97 ASN A CA 1
ATOM 792 C C . ASN A 1 97 ? 17.928 -10.996 -2.796 1.00 57.47 97 ASN A C 1
ATOM 794 O O . ASN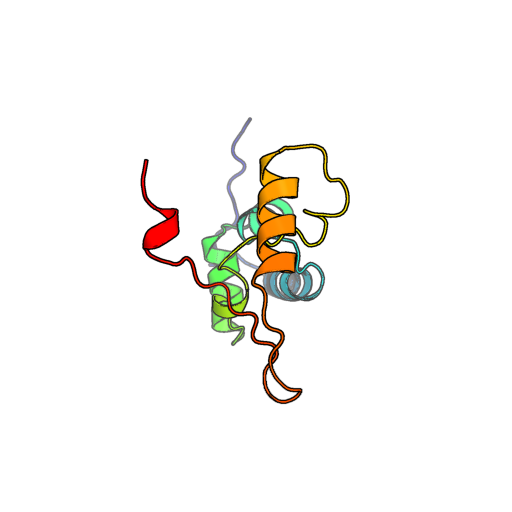 A 1 97 ? 16.995 -10.194 -2.850 1.00 57.47 97 ASN A O 1
ATOM 798 N N . ASN A 1 98 ? 19.192 -10.590 -2.726 1.00 58.56 98 ASN A N 1
ATOM 799 C CA . ASN A 1 98 ? 19.593 -9.198 -2.790 1.00 58.56 98 ASN A CA 1
ATOM 800 C C . ASN A 1 98 ? 20.043 -8.872 -4.209 1.00 58.56 98 ASN A C 1
ATOM 802 O O . ASN A 1 98 ? 20.863 -9.577 -4.798 1.00 58.56 98 ASN A O 1
ATOM 806 N N . PHE A 1 99 ? 19.518 -7.767 -4.719 1.00 63.62 99 PHE A N 1
ATOM 807 C CA . PHE A 1 99 ? 19.972 -7.140 -5.945 1.00 63.62 99 PHE A CA 1
ATOM 808 C C . PHE A 1 99 ? 20.647 -5.818 -5.579 1.00 63.62 99 PHE A C 1
ATOM 810 O O . PHE A 1 99 ? 20.091 -5.031 -4.809 1.00 63.62 99 PHE A O 1
ATOM 817 N N . VAL A 1 100 ? 21.859 -5.598 -6.085 1.00 67.75 100 VAL A N 1
ATOM 818 C CA . VAL A 1 100 ? 22.648 -4.396 -5.795 1.00 67.75 100 VAL A CA 1
ATOM 819 C C . VAL A 1 100 ? 22.809 -3.591 -7.076 1.00 67.75 100 VAL A C 1
ATOM 821 O O . VAL A 1 100 ? 23.321 -4.103 -8.066 1.00 67.75 100 VAL A O 1
ATOM 824 N N . LEU A 1 101 ? 22.397 -2.324 -7.024 1.00 68.12 101 L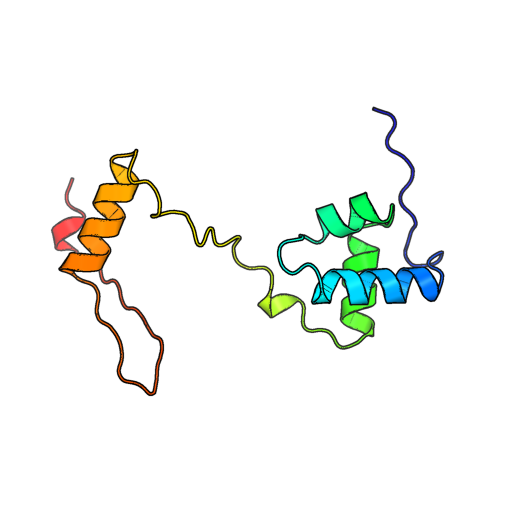EU A N 1
ATOM 825 C CA . LEU A 1 101 ? 22.743 -1.295 -8.002 1.00 68.12 101 LEU A CA 1
ATOM 826 C C . LEU A 1 101 ? 23.634 -0.271 -7.324 1.00 68.12 101 LEU A C 1
ATOM 828 O O . LEU A 1 101 ? 23.279 0.253 -6.266 1.00 68.12 101 LEU A O 1
ATOM 832 N N . GLN A 1 102 ? 24.762 0.043 -7.946 1.00 68.75 102 GLN A N 1
ATOM 833 C CA . GLN A 1 102 ? 25.656 1.087 -7.473 1.00 68.75 102 GLN A CA 1
ATOM 834 C C . GLN A 1 102 ? 25.953 2.050 -8.619 1.00 68.75 102 GLN A C 1
ATOM 836 O O . GLN A 1 102 ? 26.620 1.685 -9.581 1.00 68.75 102 GLN A O 1
ATOM 841 N N . LEU A 1 103 ? 25.482 3.290 -8.493 1.00 65.00 103 LEU A N 1
ATOM 842 C CA . LEU A 1 103 ? 25.936 4.390 -9.341 1.00 65.00 103 LEU A CA 1
ATOM 843 C C . LEU A 1 103 ? 27.362 4.761 -8.925 1.00 65.00 103 LEU A C 1
ATOM 845 O O . LEU A 1 103 ? 27.639 4.891 -7.729 1.00 65.00 103 LEU A O 1
ATOM 849 N N . LYS A 1 104 ? 28.277 4.927 -9.883 1.00 66.56 104 LYS A N 1
ATOM 850 C CA . LYS A 1 104 ? 29.617 5.449 -9.590 1.00 66.56 104 LYS A CA 1
ATOM 851 C C . LYS A 1 104 ? 29.570 6.969 -9.717 1.00 66.56 104 LYS A C 1
ATOM 853 O O . LYS A 1 104 ? 28.938 7.492 -10.624 1.00 66.56 104 LYS A O 1
ATOM 858 N N . ASP A 1 105 ? 30.299 7.695 -8.868 1.00 64.12 105 ASP A N 1
ATOM 859 C CA . ASP A 1 105 ? 30.346 9.176 -8.894 1.00 64.12 105 ASP A CA 1
ATOM 860 C C . ASP A 1 105 ? 30.771 9.759 -10.259 1.00 64.12 105 ASP A C 1
ATOM 862 O O . ASP A 1 105 ? 30.473 10.904 -10.595 1.00 64.12 105 ASP A O 1
ATOM 866 N N . ARG A 1 106 ? 31.455 8.946 -11.072 1.00 61.28 106 ARG A N 1
ATOM 867 C CA . ARG A 1 106 ? 31.785 9.210 -12.478 1.00 61.28 106 ARG A CA 1
ATOM 868 C C . ARG A 1 106 ? 30.554 9.474 -13.355 1.00 61.28 106 ARG A C 1
ATOM 870 O O . ARG A 1 106 ? 30.671 10.234 -14.311 1.00 61.28 106 ARG A O 1
ATOM 877 N N . ASP A 1 107 ? 29.421 8.862 -13.037 1.00 59.88 107 ASP A N 1
ATOM 878 C CA . ASP A 1 107 ? 28.229 8.812 -13.886 1.00 59.88 107 ASP A CA 1
ATOM 879 C C . ASP A 1 107 ? 27.267 9.993 -13.609 1.00 59.88 107 ASP A C 1
ATOM 881 O O . ASP A 1 107 ? 26.262 10.150 -14.293 1.00 59.88 107 ASP A O 1
ATOM 885 N N . ILE A 1 108 ? 27.589 10.854 -12.626 1.00 59.78 108 ILE A N 1
ATOM 886 C CA . ILE A 1 108 ? 26.770 12.004 -12.174 1.00 59.78 108 ILE A CA 1
ATOM 887 C C . ILE A 1 108 ? 27.190 13.330 -12.848 1.00 59.78 108 ILE A C 1
ATOM 889 O O . ILE A 1 108 ? 26.588 14.378 -12.620 1.00 59.78 108 ILE A O 1
ATOM 893 N N . LYS A 1 109 ? 28.217 13.334 -13.705 1.00 48.84 109 LYS A N 1
ATOM 894 C CA . LYS A 1 109 ? 28.706 14.578 -14.321 1.00 48.84 109 LYS A CA 1
ATOM 895 C C . LYS A 1 109 ? 27.904 14.972 -15.564 1.00 48.84 109 LYS A C 1
ATOM 897 O O . LYS A 1 109 ? 28.208 14.516 -16.664 1.00 48.84 109 LYS A O 1
ATOM 902 N N . GLY A 1 110 ? 26.920 15.847 -15.349 1.00 50.62 110 GLY A N 1
ATOM 903 C CA . GLY A 1 110 ? 26.442 16.832 -16.327 1.00 50.62 110 GLY A CA 1
ATOM 904 C C . GLY A 1 110 ? 27.266 18.114 -16.285 1.00 50.62 110 GLY A C 1
ATOM 905 O O . GLY A 1 110 ? 27.842 18.408 -15.210 1.00 50.62 110 GLY A O 1
#

pLDDT: mean 81.13, std 14.85, range [39.69, 97.06]

Organism: NCBI:txid69208

Sequence (110 aa):
MVATKKIHYRNLTEDLKKKIINIYYDRKELTFVEISDLLGVSEGSVARVLTESGINTKRKNRYTLNEEYFNIIDDENKAYILGLLYADGYVGDNHFNNFVLQLKDRDIKG

Secondary structure (DSSP, 8-state):
-----PBPGGG--HHHHHHHHHHHHH-TT--HHHHHHHHTB-HHHHHHHHHHTT--GGGT-S----TTTTSS--SHHHHHHHHHHHHH-EEPPTT---EE----GGGG--